Protein AF-A0A1B6FZG5-F1 (afdb_monomer)

Secondary structure (DSSP, 8-state):
-HHHHHHHHHHHHHHHHHHHHHHHHHHHHHHHS--TTTHHHHHHHHHHHHHHHHHHHHHHHHHHHHHHHHHHHHTT-HHHHHHHHHHHHHHHHHHHHTT----HHHHHHHHHHHHHHHHHHHHHHHHTT-

Nearest PDB structures (foldseek):
  6yvd-assembly1_D  TM=6.585E-01  e=2.671E+00  Saccharomyces cerevisiae S288C
  6jx6-assembly1_A  TM=3.717E-01  e=1.479E+00  Homo sapiens
  6jx6-assembly1_C  TM=4.375E-01  e=3.138E+00  Homo sapiens
  2ysu-assembly1_B  TM=5.076E-01  e=3.890E+00  Escherichia coli
  8e2i-assembly1_F  TM=3.465E-01  e=3.311E+00  Homo sapiens

Sequence (130 aa):
GAKFIGWLCFILSITGIFVFYLSMQLLDYVEKHPTPQNRELIEDIPTYMMACMVLIG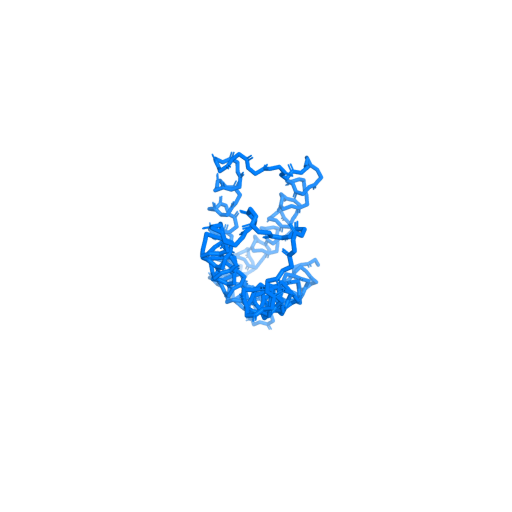FHTIDMFFSTLLLVGVYKEKSELLMCWLIYGFIDLAVAINVGYLRSFIFFVIDLYFLLVVYSYYKELTCAERS

pLDDT: mean 90.99, std 9.53, range [47.0, 98.06]

InterPro domains:
  IPR031720 Protein of unknown function DUF4728 [PF15860] (59-99)

Mean predicted aligned error: 4.64 Å

Radius of gyration: 18.8 Å; Cα contacts (8 Å, |Δi|>4): 97; chains: 1; bounding box: 38×26×62 Å

Foldseek 3Di:
DLLVLLVVLLVVLVVLLVVLVVVLVVLVVCLVPPDPVCPVVNVCSVVSNVVSVVSNVVSVVSNVLSVLSNCCVVVVPLVSLVVSLVVLVVVLVCCVVVPDPPPPVVSVVSVVNSVVSVVSSVVSVVVVVD

Solvent-accessible surface area (backbone atoms only — not comparable to full-atom values): 6887 Å² total; per-residue (Å²): 106,49,64,60,50,19,51,50,48,30,53,51,19,55,51,48,34,53,52,37,52,50,51,42,55,52,51,54,50,46,64,76,55,75,46,92,89,47,57,79,53,54,80,47,43,66,58,54,45,50,52,32,52,52,52,35,50,51,26,52,52,46,32,53,43,20,48,38,33,37,50,14,64,77,65,72,36,50,69,38,37,50,55,35,51,56,47,53,53,50,52,52,52,47,50,62,70,70,64,54,89,64,53,72,66,55,58,52,50,52,52,49,51,52,50,44,41,48,53,53,39,52,54,48,54,52,62,77,73,109

Organism: NCBI:txid1464854

Structure (mmCIF, N/CA/C/O backbone):
data_AF-A0A1B6FZG5-F1
#
_entry.id   AF-A0A1B6FZG5-F1
#
loop_
_atom_site.group_PDB
_atom_site.id
_atom_site.type_symbol
_atom_site.label_atom_id
_atom_site.label_alt_id
_atom_site.label_comp_id
_atom_site.label_asym_id
_atom_site.label_entity_id
_atom_site.label_seq_id
_atom_site.pdbx_PDB_ins_code
_atom_site.Cartn_x
_atom_site.Cartn_y
_atom_site.Cartn_z
_atom_site.occupancy
_atom_site.B_iso_or_equiv
_atom_site.auth_seq_id
_atom_site.auth_comp_id
_atom_site.auth_asym_id
_atom_site.auth_atom_id
_atom_site.pdbx_PDB_model_num
ATOM 1 N N . GLY A 1 1 ? -17.570 -1.612 7.799 1.00 85.50 1 GLY A N 1
ATOM 2 C CA . GLY A 1 1 ? -16.679 -0.723 7.027 1.00 85.50 1 GLY A CA 1
ATOM 3 C C . GLY A 1 1 ? -15.219 -1.111 7.171 1.00 85.50 1 GLY A C 1
ATOM 4 O O . GLY A 1 1 ? -14.661 -1.671 6.239 1.00 85.50 1 GLY A O 1
ATOM 5 N N . ALA A 1 2 ? -14.618 -0.883 8.344 1.00 91.62 2 ALA A N 1
ATOM 6 C CA . ALA A 1 2 ? -13.170 -1.011 8.560 1.00 91.62 2 ALA A CA 1
ATOM 7 C C . ALA A 1 2 ? -12.553 -2.378 8.177 1.00 91.62 2 ALA A C 1
ATOM 9 O O . ALA A 1 2 ? -11.491 -2.404 7.565 1.00 91.62 2 ALA A O 1
ATOM 10 N N . LYS A 1 3 ? -13.238 -3.509 8.439 1.00 94.62 3 LYS A N 1
ATOM 11 C CA . LYS A 1 3 ? -12.774 -4.852 8.006 1.00 94.62 3 LYS A CA 1
ATOM 12 C C . LYS A 1 3 ? -12.588 -4.952 6.490 1.00 94.62 3 LYS A C 1
ATOM 14 O O . LYS A 1 3 ? -11.587 -5.485 6.028 1.00 94.62 3 LYS A O 1
ATOM 19 N N . PHE A 1 4 ? -13.563 -4.452 5.729 1.00 96.19 4 PHE A N 1
ATOM 20 C CA . PHE A 1 4 ? -13.525 -4.476 4.266 1.00 96.19 4 PHE A CA 1
ATOM 21 C C . PHE A 1 4 ? -12.382 -3.609 3.738 1.00 96.19 4 PHE A C 1
ATOM 23 O O . PHE A 1 4 ? -11.630 -4.065 2.887 1.00 96.19 4 PHE A O 1
ATOM 30 N N . ILE A 1 5 ? -12.214 -2.407 4.298 1.00 95.62 5 ILE A N 1
ATOM 31 C CA . ILE A 1 5 ? -11.115 -1.498 3.945 1.00 95.62 5 ILE A CA 1
ATOM 32 C C . ILE A 1 5 ? -9.761 -2.168 4.191 1.00 95.62 5 ILE A C 1
ATOM 34 O O . ILE A 1 5 ? -8.936 -2.198 3.288 1.00 95.62 5 ILE A O 1
ATOM 38 N N . GLY A 1 6 ? -9.55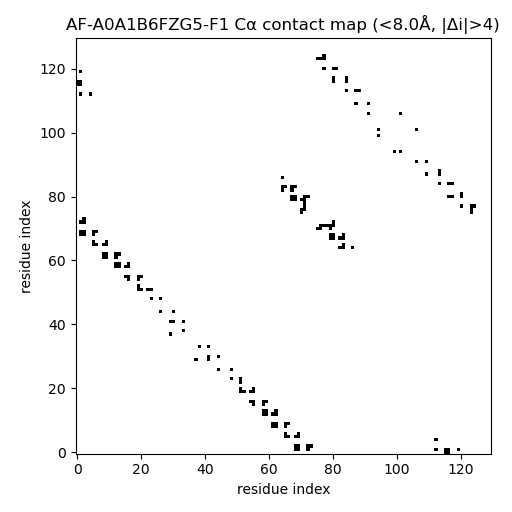8 -2.779 5.364 1.00 95.19 6 GLY A N 1
ATOM 39 C CA . GLY A 1 6 ? -8.304 -3.469 5.676 1.00 95.19 6 GLY A CA 1
ATOM 40 C C . GLY A 1 6 ? -7.966 -4.583 4.684 1.00 95.19 6 GLY A C 1
ATOM 41 O O . GLY A 1 6 ? -6.831 -4.665 4.224 1.00 95.19 6 GLY A O 1
ATOM 42 N N . TRP A 1 7 ? -8.949 -5.402 4.296 1.00 97.94 7 TRP A N 1
ATOM 43 C CA . TRP A 1 7 ? -8.739 -6.459 3.301 1.00 97.94 7 TRP A CA 1
ATOM 44 C C . TRP A 1 7 ? -8.495 -5.909 1.899 1.00 97.94 7 TRP A C 1
ATOM 46 O O . TRP A 1 7 ? -7.630 -6.417 1.189 1.00 97.94 7 TRP A O 1
ATOM 56 N N . LEU A 1 8 ? -9.238 -4.874 1.505 1.00 96.31 8 LEU A N 1
ATOM 57 C CA . LEU A 1 8 ? -9.080 -4.233 0.207 1.00 96.31 8 LEU A CA 1
ATOM 58 C C . LEU A 1 8 ? -7.677 -3.635 0.063 1.00 96.31 8 LEU A C 1
ATOM 60 O O . LEU A 1 8 ? -6.994 -3.950 -0.907 1.00 96.31 8 LEU A O 1
ATOM 64 N N . CYS A 1 9 ? -7.223 -2.846 1.043 1.00 94.81 9 CYS A N 1
ATOM 65 C CA . CYS A 1 9 ? -5.869 -2.296 1.066 1.00 94.81 9 CYS A CA 1
ATOM 66 C C . CYS A 1 9 ? -4.819 -3.414 1.012 1.00 94.81 9 CYS A C 1
ATOM 68 O O . CYS A 1 9 ? -3.942 -3.381 0.159 1.00 94.81 9 CYS A O 1
ATOM 70 N N . PHE A 1 10 ? -4.968 -4.462 1.827 1.00 96.94 10 PHE A N 1
ATOM 71 C CA . PHE A 1 10 ? -4.031 -5.586 1.847 1.00 96.94 10 PHE A CA 1
ATOM 72 C C . PHE A 1 10 ? -3.902 -6.292 0.484 1.00 96.94 10 PHE A C 1
ATOM 74 O O . PHE A 1 10 ? -2.791 -6.530 0.009 1.00 96.94 10 PHE A O 1
ATOM 81 N N . ILE A 1 11 ? -5.027 -6.600 -0.174 1.00 97.69 11 ILE A N 1
ATOM 82 C CA . ILE A 1 11 ? -5.040 -7.263 -1.490 1.00 97.69 11 ILE A CA 1
ATOM 83 C C . ILE A 1 11 ? -4.458 -6.349 -2.573 1.00 97.69 11 ILE A C 1
ATOM 85 O O . ILE A 1 11 ? -3.690 -6.815 -3.420 1.00 97.69 11 ILE A O 1
ATOM 89 N N . LEU A 1 12 ? -4.804 -5.059 -2.555 1.00 94.94 12 LEU A N 1
ATOM 90 C CA . LEU A 1 12 ? -4.275 -4.087 -3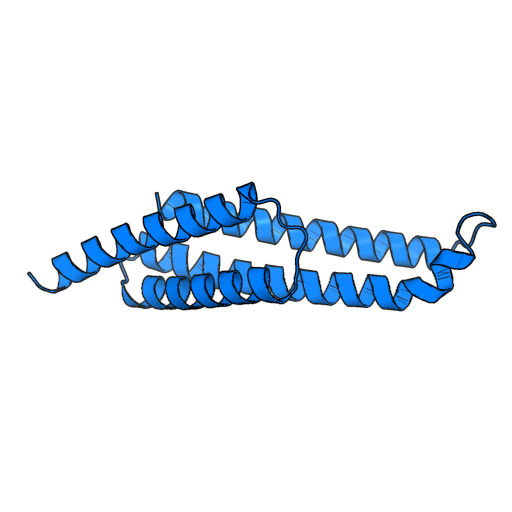.511 1.00 94.94 12 LEU A CA 1
ATOM 91 C C . LEU A 1 12 ? -2.760 -3.947 -3.375 1.00 94.94 12 LEU A C 1
ATOM 93 O O . LEU A 1 12 ? -2.070 -3.941 -4.390 1.00 94.94 12 LEU A O 1
ATOM 97 N N . SER A 1 13 ? -2.233 -3.926 -2.153 1.00 96.25 13 SER A N 1
ATOM 98 C CA . SER A 1 13 ? -0.792 -3.859 -1.923 1.00 96.25 13 SER A CA 1
ATOM 99 C C . SER A 1 13 ? -0.066 -5.124 -2.384 1.00 96.25 13 SER A C 1
ATOM 101 O O . SER A 1 13 ? 0.954 -5.016 -3.059 1.00 96.25 13 SER A O 1
ATOM 103 N N . ILE A 1 14 ? -0.611 -6.322 -2.124 1.00 97.31 14 ILE A N 1
ATOM 104 C CA . ILE A 1 14 ? -0.057 -7.578 -2.672 1.00 97.31 14 ILE A CA 1
ATOM 105 C C . ILE A 1 14 ? -0.023 -7.531 -4.201 1.00 97.31 14 ILE A C 1
ATOM 107 O O . ILE A 1 14 ? 0.986 -7.868 -4.822 1.00 97.31 14 ILE A O 1
ATOM 111 N N . THR A 1 15 ? -1.130 -7.105 -4.808 1.00 97.44 15 THR A N 1
ATOM 112 C CA . THR A 1 15 ? -1.251 -7.015 -6.266 1.00 97.44 15 THR A CA 1
ATOM 113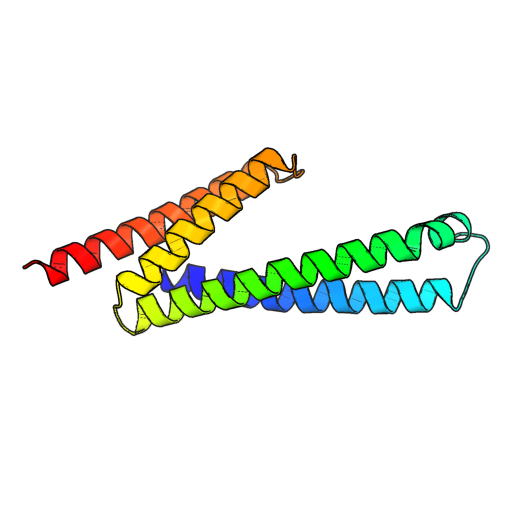 C C . THR A 1 15 ? -0.253 -6.002 -6.826 1.00 97.44 15 THR A C 1
ATOM 115 O O . THR A 1 15 ? 0.418 -6.294 -7.812 1.00 97.44 15 THR A O 1
ATOM 118 N N . GLY A 1 16 ? -0.094 -4.851 -6.171 1.00 95.62 16 GLY A N 1
ATOM 119 C CA . GLY A 1 16 ? 0.877 -3.822 -6.535 1.00 95.62 16 GLY A CA 1
ATOM 120 C C . GLY A 1 16 ? 2.315 -4.336 -6.501 1.00 95.62 16 GLY A C 1
ATOM 121 O O . GLY A 1 16 ? 3.036 -4.183 -7.485 1.00 95.62 16 GLY A O 1
ATOM 122 N N . ILE A 1 17 ? 2.716 -5.028 -5.426 1.00 97.62 17 ILE A N 1
ATOM 123 C CA . ILE A 1 17 ? 4.045 -5.658 -5.329 1.00 97.62 17 ILE A CA 1
ATOM 124 C C . ILE A 1 17 ? 4.275 -6.610 -6.501 1.00 97.62 17 ILE A C 1
ATOM 126 O O . ILE A 1 17 ? 5.316 -6.546 -7.152 1.00 97.62 17 ILE A O 1
ATOM 130 N N . PHE A 1 18 ? 3.299 -7.472 -6.790 1.00 97.62 18 PHE A N 1
ATOM 131 C CA . PHE A 1 18 ? 3.411 -8.432 -7.883 1.00 97.62 18 PHE A CA 1
ATOM 132 C C . PHE A 1 18 ? 3.544 -7.740 -9.245 1.00 97.62 18 PHE A C 1
ATOM 134 O O . PHE A 1 18 ? 4.412 -8.105 -10.036 1.00 97.62 18 PHE A O 1
ATOM 141 N N . VAL A 1 19 ? 2.737 -6.708 -9.503 1.00 97.69 19 VAL A N 1
ATOM 142 C CA . VAL A 1 19 ? 2.788 -5.930 -10.748 1.00 97.69 19 VAL A CA 1
ATOM 143 C C . VAL A 1 19 ? 4.147 -5.255 -10.920 1.00 97.69 19 VAL A C 1
ATOM 145 O O . VAL A 1 19 ? 4.761 -5.407 -11.973 1.00 97.69 19 VAL A O 1
ATOM 148 N N . PHE A 1 20 ? 4.664 -4.558 -9.905 1.00 97.06 20 PHE A N 1
ATOM 149 C CA . PHE A 1 20 ? 5.965 -3.891 -10.016 1.00 97.06 20 PHE A CA 1
ATOM 150 C C . PHE A 1 20 ? 7.129 -4.875 -10.111 1.00 97.06 20 PHE A C 1
ATOM 152 O O . PHE A 1 20 ? 8.080 -4.621 -10.848 1.00 97.06 20 PHE A O 1
ATOM 159 N N . TYR A 1 21 ? 7.039 -6.024 -9.439 1.00 97.06 21 TYR A N 1
ATOM 160 C CA . TYR A 1 21 ? 8.019 -7.091 -9.597 1.00 97.06 21 TYR A CA 1
ATOM 161 C C . TYR A 1 21 ? 8.049 -7.619 -11.038 1.00 97.06 21 TYR A C 1
ATOM 163 O O . TYR A 1 21 ? 9.124 -7.717 -11.629 1.00 97.06 21 TYR A O 1
ATOM 171 N N . LEU A 1 22 ? 6.885 -7.898 -11.637 1.00 97.44 22 LEU A N 1
ATOM 172 C CA . LEU A 1 22 ? 6.801 -8.306 -13.043 1.00 97.44 22 LEU A CA 1
ATOM 173 C C . LEU A 1 22 ? 7.324 -7.221 -13.990 1.00 97.44 22 LEU A C 1
ATOM 175 O O . LEU A 1 22 ? 8.055 -7.541 -14.925 1.00 97.44 22 LEU A O 1
ATOM 179 N N . SER A 1 23 ? 7.011 -5.950 -13.733 1.00 96.62 23 SER A N 1
ATOM 180 C CA . SER A 1 23 ? 7.549 -4.824 -14.504 1.00 96.62 23 SER A CA 1
ATOM 181 C C . SER A 1 23 ? 9.076 -4.791 -14.467 1.00 96.62 23 SER A C 1
ATOM 183 O O . SER A 1 23 ? 9.699 -4.605 -15.507 1.00 96.62 23 SER A O 1
ATOM 185 N N . MET A 1 24 ? 9.700 -5.051 -13.314 1.00 96.31 24 MET A N 1
ATOM 186 C CA . MET A 1 24 ? 11.161 -5.153 -13.226 1.00 96.31 24 MET A CA 1
ATOM 187 C C . MET A 1 24 ? 11.721 -6.319 -14.045 1.00 96.31 24 MET A C 1
ATOM 189 O O . MET A 1 24 ? 12.741 -6.147 -14.705 1.00 96.31 24 MET A O 1
ATOM 193 N N . GLN A 1 25 ? 11.063 -7.484 -14.041 1.00 96.50 25 GLN A N 1
ATOM 194 C CA . GLN A 1 25 ? 11.487 -8.617 -14.876 1.00 96.50 25 GLN A CA 1
ATOM 195 C C . GLN A 1 25 ? 11.380 -8.292 -16.373 1.00 96.50 25 GLN A C 1
ATOM 197 O O . GLN A 1 25 ? 12.240 -8.682 -17.159 1.00 96.50 25 GLN A O 1
ATOM 202 N N . LEU A 1 26 ? 10.343 -7.552 -16.775 1.00 94.12 26 LEU A N 1
ATOM 203 C CA . LEU A 1 26 ? 10.182 -7.092 -18.154 1.00 94.12 26 LEU A CA 1
ATOM 204 C C . LEU A 1 26 ? 11.259 -6.075 -18.547 1.00 94.12 26 LEU A C 1
ATOM 206 O O . LEU A 1 26 ? 11.801 -6.170 -19.645 1.00 94.12 26 LEU A O 1
ATOM 210 N N . LEU A 1 27 ? 11.595 -5.136 -17.659 1.00 94.06 27 LEU A N 1
ATOM 211 C CA . LEU A 1 27 ? 12.671 -4.167 -17.885 1.00 94.06 27 LEU A CA 1
ATOM 212 C C . LEU A 1 27 ? 14.035 -4.860 -18.034 1.00 94.06 27 LEU A C 1
ATOM 214 O O . LEU A 1 27 ? 14.747 -4.579 -18.993 1.00 94.06 27 LEU A O 1
ATOM 218 N N . ASP A 1 28 ? 14.354 -5.827 -17.169 1.00 93.75 28 ASP A N 1
ATOM 219 C CA . ASP A 1 28 ? 15.578 -6.642 -17.267 1.00 93.75 28 ASP A CA 1
ATOM 220 C C . ASP A 1 28 ? 15.627 -7.458 -18.575 1.00 93.75 28 ASP A C 1
ATOM 222 O O . ASP A 1 28 ? 16.670 -7.567 -19.224 1.00 93.75 28 ASP A O 1
ATOM 226 N N . TYR A 1 29 ? 14.485 -7.991 -19.024 1.00 93.25 29 TYR A N 1
ATOM 227 C CA . TYR A 1 29 ? 14.399 -8.671 -20.317 1.00 93.25 29 TYR A CA 1
ATOM 228 C C . TYR A 1 29 ? 14.700 -7.727 -21.490 1.00 93.25 29 TYR A C 1
ATOM 230 O O 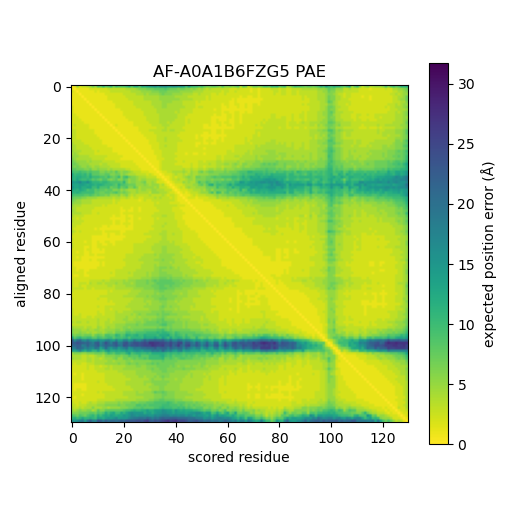. TYR A 1 29 ? 15.447 -8.106 -22.396 1.00 93.25 29 TYR A O 1
ATOM 238 N N . VAL A 1 30 ? 14.135 -6.515 -21.467 1.00 91.12 30 VAL A N 1
ATOM 239 C CA . VAL A 1 30 ? 14.344 -5.471 -22.483 1.00 91.12 30 VAL A CA 1
ATOM 240 C C . VAL A 1 30 ? 15.804 -5.025 -22.528 1.00 91.12 30 VAL A C 1
ATOM 242 O O . VAL A 1 30 ? 16.356 -4.895 -23.620 1.00 91.1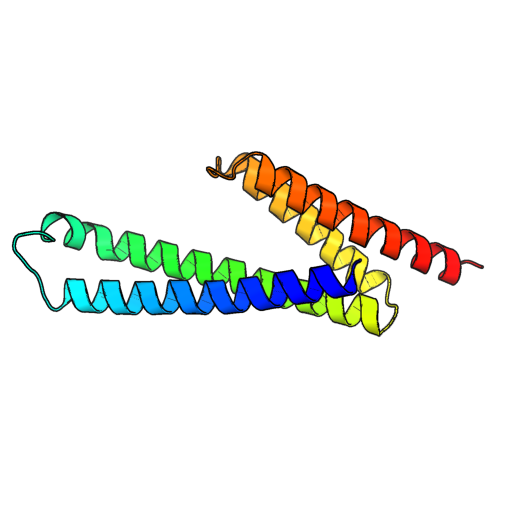2 30 VAL A O 1
ATOM 245 N N . GLU A 1 31 ? 16.441 -4.852 -21.369 1.00 90.81 31 GLU A N 1
ATOM 246 C CA . GLU A 1 31 ? 17.862 -4.510 -21.260 1.00 90.81 31 GLU A CA 1
ATOM 247 C C . GLU A 1 31 ? 18.752 -5.578 -21.916 1.00 90.81 31 GLU A C 1
ATOM 249 O O . GLU A 1 31 ? 19.668 -5.262 -22.676 1.00 90.81 31 GLU A O 1
ATOM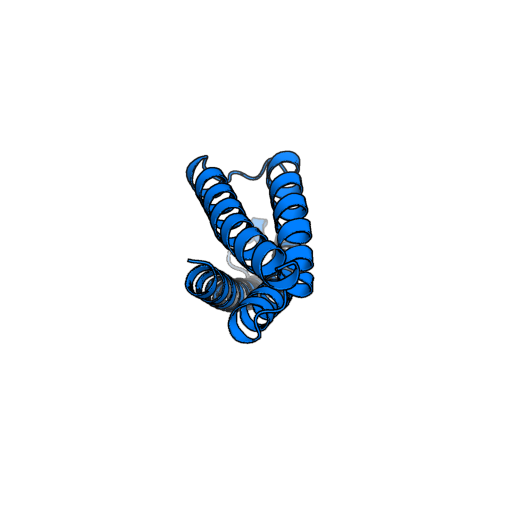 254 N N . LYS A 1 32 ? 18.445 -6.861 -21.684 1.00 91.62 32 LYS A N 1
ATOM 255 C CA . LYS A 1 32 ? 19.203 -7.999 -22.234 1.00 91.62 32 LYS A CA 1
ATOM 256 C C . LYS A 1 32 ? 18.922 -8.280 -23.713 1.00 91.62 32 LYS A C 1
ATOM 258 O O . LYS A 1 32 ? 19.732 -8.941 -24.361 1.00 91.62 32 LYS A O 1
ATOM 263 N N . HIS A 1 33 ? 17.803 -7.792 -24.250 1.00 91.19 33 HIS A N 1
ATOM 264 C CA . HIS A 1 33 ? 17.379 -8.006 -25.638 1.00 91.19 33 HIS A CA 1
ATOM 265 C C . HIS A 1 33 ? 17.082 -6.667 -26.332 1.00 91.19 33 HIS A C 1
ATOM 267 O O . HIS A 1 33 ? 15.926 -6.362 -26.652 1.00 91.19 33 HIS A O 1
ATOM 273 N N . PRO A 1 34 ? 18.120 -5.848 -26.583 1.00 88.75 34 PRO A N 1
ATOM 274 C CA . PRO A 1 34 ? 17.946 -4.544 -27.199 1.00 88.75 34 PRO A CA 1
ATOM 275 C C . PRO A 1 34 ? 17.416 -4.677 -28.630 1.00 88.75 34 PRO A C 1
ATOM 277 O O . PRO A 1 34 ? 17.894 -5.480 -29.434 1.00 88.75 34 PRO A O 1
ATOM 280 N N . THR A 1 35 ? 16.445 -3.836 -28.965 1.00 89.06 35 THR A N 1
ATOM 281 C CA . THR A 1 35 ? 15.878 -3.684 -30.306 1.00 89.06 35 THR A CA 1
ATOM 282 C C . THR A 1 35 ? 16.096 -2.248 -30.785 1.00 89.06 35 THR A C 1
ATOM 284 O O . THR A 1 35 ? 16.267 -1.338 -29.973 1.00 89.06 35 THR A O 1
ATOM 287 N N . PRO A 1 36 ? 16.081 -1.976 -32.100 1.00 86.88 36 PRO A N 1
ATOM 288 C CA . PRO A 1 36 ? 16.184 -0.603 -32.590 1.00 86.88 36 PRO A CA 1
ATOM 289 C C . PRO A 1 36 ? 15.112 0.333 -32.008 1.00 86.88 36 PRO A C 1
ATOM 291 O O . PRO A 1 36 ? 15.369 1.523 -31.870 1.00 86.88 36 PRO A O 1
ATOM 294 N N . GLN A 1 37 ? 13.937 -0.196 -31.642 1.00 85.44 37 GLN A N 1
ATOM 295 C CA . GLN A 1 37 ? 12.820 0.581 -31.101 1.00 85.44 37 GLN A CA 1
ATOM 296 C C . GLN A 1 37 ? 12.973 0.979 -29.624 1.00 85.44 37 GLN A C 1
ATOM 298 O O . GLN A 1 37 ? 12.323 1.928 -29.201 1.00 85.44 37 GLN A O 1
ATOM 303 N N . ASN A 1 38 ? 13.782 0.271 -28.829 1.00 84.06 38 ASN A N 1
ATOM 304 C CA . ASN A 1 38 ? 13.889 0.499 -27.378 1.00 84.06 38 ASN A CA 1
ATOM 305 C C . ASN A 1 38 ? 15.238 1.092 -26.950 1.00 84.06 38 ASN A C 1
ATOM 307 O O . ASN A 1 38 ? 15.503 1.209 -25.760 1.00 84.06 38 ASN A O 1
ATOM 311 N N . ARG A 1 39 ? 16.087 1.476 -27.906 1.00 81.19 39 ARG A N 1
ATOM 312 C CA . ARG A 1 39 ? 17.463 1.909 -27.638 1.00 81.19 39 ARG A CA 1
ATOM 313 C C . ARG A 1 39 ? 17.555 3.107 -26.695 1.00 81.19 39 ARG A C 1
ATOM 315 O O . ARG A 1 39 ? 18.412 3.112 -25.824 1.00 81.19 39 ARG A O 1
ATOM 322 N N . GLU A 1 40 ? 16.659 4.076 -26.864 1.00 83.19 40 GLU A N 1
ATOM 323 C CA . GLU A 1 40 ? 16.576 5.273 -26.014 1.00 83.19 40 GLU A CA 1
ATOM 324 C C . GLU A 1 40 ? 16.069 4.936 -24.604 1.00 83.19 40 GLU A C 1
ATOM 326 O O . GLU A 1 40 ? 16.491 5.547 -23.634 1.00 83.19 40 GLU A O 1
ATOM 331 N N . LEU A 1 41 ? 15.224 3.907 -24.470 1.00 83.94 41 LEU A N 1
ATOM 332 C CA . LEU A 1 41 ? 14.694 3.470 -23.177 1.00 83.94 41 LEU A CA 1
ATOM 333 C C . LEU A 1 41 ? 15.780 2.847 -22.290 1.00 83.94 41 LEU A C 1
ATOM 335 O O . LEU A 1 41 ? 15.677 2.933 -21.071 1.00 83.94 41 LEU A O 1
ATOM 339 N N . ILE A 1 42 ? 16.800 2.215 -22.887 1.00 86.75 42 ILE A N 1
ATOM 340 C CA . ILE A 1 42 ? 17.831 1.454 -22.162 1.00 86.75 42 ILE A CA 1
ATOM 341 C C . ILE A 1 42 ? 18.597 2.331 -21.169 1.00 86.75 42 ILE A C 1
ATOM 343 O O . ILE A 1 42 ? 18.888 1.875 -20.066 1.00 86.75 42 ILE A O 1
ATOM 347 N N . GLU A 1 43 ? 18.883 3.584 -21.526 1.00 87.31 43 GLU A N 1
ATOM 348 C CA . GLU A 1 43 ? 19.611 4.513 -20.651 1.00 87.31 43 GLU A CA 1
ATOM 349 C C . GLU A 1 43 ? 18.820 4.850 -19.375 1.00 87.31 43 GLU A C 1
ATOM 351 O O . GLU A 1 43 ? 19.407 5.043 -18.310 1.00 87.31 43 GLU A O 1
ATOM 356 N N . ASP A 1 44 ? 17.488 4.821 -19.458 1.00 92.12 44 ASP A N 1
ATOM 357 C CA . ASP A 1 44 ? 16.581 5.131 -18.354 1.00 92.12 44 ASP A CA 1
ATOM 358 C C . ASP A 1 44 ? 16.120 3.893 -17.563 1.00 92.12 44 ASP A C 1
ATOM 360 O O . ASP A 1 44 ? 15.505 4.036 -16.500 1.00 92.12 44 ASP A O 1
ATOM 364 N N . ILE A 1 45 ? 16.414 2.670 -18.029 1.00 92.56 45 ILE A N 1
ATOM 365 C CA . ILE A 1 45 ? 16.025 1.420 -17.347 1.00 92.56 45 ILE A CA 1
ATOM 366 C C . ILE A 1 45 ? 16.425 1.416 -15.863 1.00 92.56 45 ILE A C 1
ATOM 368 O O . ILE A 1 45 ? 15.554 1.113 -15.040 1.00 92.56 45 ILE A O 1
ATOM 372 N N . PRO A 1 46 ? 17.657 1.801 -15.464 1.00 92.88 46 PRO A N 1
ATOM 373 C CA . PRO A 1 46 ? 18.032 1.839 -14.050 1.00 92.88 46 PRO A CA 1
ATOM 374 C C . PRO A 1 46 ? 17.115 2.740 -13.212 1.00 92.88 46 PRO A C 1
ATOM 376 O O . PRO A 1 46 ? 16.741 2.384 -12.092 1.00 92.88 46 PRO A O 1
ATOM 379 N N . THR A 1 47 ? 16.689 3.876 -13.771 1.00 93.94 47 THR A N 1
ATOM 380 C CA . THR A 1 47 ? 15.756 4.807 -13.121 1.00 93.94 47 THR A CA 1
ATOM 381 C C . THR A 1 47 ? 14.378 4.170 -12.947 1.00 93.94 47 THR A C 1
ATOM 383 O O . THR A 1 47 ? 13.804 4.235 -11.857 1.00 93.94 47 THR A O 1
ATOM 386 N N . TYR A 1 48 ? 13.855 3.492 -13.975 1.00 92.81 48 TYR A N 1
ATOM 387 C CA . TYR A 1 48 ? 12.572 2.785 -13.883 1.00 92.81 48 TYR A CA 1
ATOM 388 C C . TYR A 1 48 ? 12.616 1.598 -12.915 1.00 92.81 48 TYR A C 1
ATOM 390 O O . TYR A 1 48 ? 11.660 1.381 -12.166 1.00 92.81 48 TYR A O 1
ATOM 398 N N . MET A 1 49 ? 13.724 0.854 -12.872 1.00 94.69 49 MET A N 1
ATOM 399 C CA . MET A 1 49 ? 13.924 -0.224 -11.900 1.00 94.69 49 MET A CA 1
ATOM 400 C C . MET A 1 49 ? 13.952 0.316 -10.469 1.00 94.69 49 MET A C 1
ATOM 402 O O . MET A 1 49 ? 13.279 -0.236 -9.598 1.00 94.69 49 MET A O 1
ATOM 406 N N . MET A 1 50 ? 14.665 1.421 -10.228 1.00 95.56 50 MET A N 1
ATOM 407 C CA . MET A 1 50 ? 14.678 2.092 -8.927 1.00 95.56 50 MET A CA 1
ATOM 408 C C . MET A 1 50 ? 13.274 2.562 -8.527 1.00 95.56 50 MET A C 1
ATOM 410 O O . MET A 1 50 ? 12.851 2.327 -7.395 1.00 95.56 50 MET A O 1
ATOM 414 N N . ALA A 1 51 ? 12.520 3.164 -9.451 1.00 92.56 51 ALA A N 1
ATOM 415 C CA . ALA A 1 51 ? 11.139 3.567 -9.201 1.00 92.56 51 ALA A CA 1
ATOM 416 C C . ALA A 1 51 ? 10.256 2.366 -8.816 1.00 92.56 51 ALA A C 1
ATOM 418 O O . ALA A 1 51 ? 9.516 2.441 -7.836 1.00 92.56 51 ALA A O 1
ATOM 419 N N . CYS A 1 52 ? 10.381 1.232 -9.516 1.00 95.56 52 CYS A N 1
ATOM 420 C CA . CYS A 1 52 ? 9.661 0.004 -9.166 1.00 95.56 52 CYS A CA 1
ATOM 421 C C . CYS A 1 52 ? 10.026 -0.499 -7.761 1.00 95.56 52 CYS A C 1
ATOM 423 O O . CYS A 1 52 ? 9.132 -0.847 -6.994 1.00 95.56 52 CYS A O 1
ATOM 425 N N . MET A 1 53 ? 11.311 -0.496 -7.386 1.00 95.94 53 MET A N 1
ATOM 426 C CA . MET A 1 53 ? 11.746 -0.900 -6.041 1.00 95.94 53 MET A CA 1
ATOM 427 C C . MET A 1 53 ? 11.158 0.001 -4.949 1.00 95.94 53 MET A C 1
ATOM 429 O O . MET A 1 53 ? 10.682 -0.496 -3.928 1.00 95.94 53 MET A O 1
ATOM 433 N N . VAL A 1 54 ? 11.151 1.319 -5.168 1.00 94.00 54 VAL A N 1
ATOM 434 C CA . VAL A 1 54 ? 10.545 2.286 -4.240 1.00 94.00 54 VAL A CA 1
ATOM 435 C C . VAL A 1 54 ? 9.044 2.023 -4.088 1.00 94.00 54 VAL A C 1
ATOM 437 O O . VAL A 1 54 ? 8.541 1.975 -2.966 1.00 94.00 54 VAL A O 1
ATOM 440 N N . LEU A 1 55 ? 8.334 1.782 -5.193 1.00 93.56 55 LEU A N 1
ATOM 441 C CA . LEU A 1 55 ? 6.899 1.478 -5.189 1.00 93.56 55 LEU A CA 1
ATOM 442 C C . LEU A 1 55 ? 6.573 0.143 -4.499 1.00 93.56 55 LEU A C 1
ATOM 444 O O . LEU A 1 55 ? 5.604 0.063 -3.743 1.00 93.56 55 LEU A O 1
ATOM 448 N N . ILE A 1 56 ? 7.408 -0.886 -4.674 1.00 96.31 56 ILE A N 1
ATOM 449 C CA . ILE A 1 56 ? 7.318 -2.141 -3.906 1.00 96.31 56 ILE A CA 1
ATOM 450 C C . ILE A 1 56 ? 7.492 -1.867 -2.406 1.00 96.31 56 ILE A C 1
ATOM 452 O O . ILE A 1 56 ? 6.761 -2.427 -1.584 1.00 96.31 56 ILE A O 1
ATOM 456 N N . GLY A 1 57 ? 8.429 -0.987 -2.042 1.00 95.81 57 GLY A N 1
ATOM 457 C CA . GLY A 1 57 ? 8.640 -0.541 -0.666 1.00 95.81 57 GLY A CA 1
ATOM 458 C C . GLY A 1 57 ? 7.386 0.090 -0.054 1.00 95.81 57 GLY A C 1
ATOM 459 O O . GLY A 1 57 ? 6.951 -0.342 1.013 1.00 95.81 57 GLY A O 1
ATOM 460 N N . PHE A 1 58 ? 6.758 1.040 -0.755 1.00 93.25 58 PHE A N 1
ATOM 461 C CA . PHE A 1 58 ? 5.498 1.655 -0.319 1.00 93.25 58 PHE A CA 1
ATOM 462 C C . PHE A 1 58 ? 4.386 0.622 -0.123 1.00 93.25 58 PHE A C 1
ATOM 464 O O . PHE A 1 58 ? 3.785 0.570 0.947 1.00 93.25 58 PHE A O 1
ATOM 471 N N . HIS A 1 59 ? 4.179 -0.284 -1.081 1.00 95.38 59 HIS A N 1
ATOM 472 C CA . HIS A 1 59 ? 3.169 -1.329 -0.918 1.00 95.38 59 HIS A CA 1
ATOM 473 C C . HIS A 1 59 ? 3.477 -2.306 0.222 1.00 95.38 59 HIS A C 1
ATOM 475 O O . HIS A 1 59 ? 2.560 -2.814 0.865 1.00 95.38 59 HIS A O 1
ATOM 481 N N . THR A 1 60 ? 4.750 -2.561 0.519 1.00 97.19 60 THR A N 1
ATOM 482 C CA . THR A 1 60 ? 5.133 -3.379 1.679 1.00 97.19 60 THR A CA 1
ATOM 483 C C . THR A 1 60 ? 4.751 -2.684 2.989 1.00 97.19 60 THR A C 1
ATOM 485 O O . THR A 1 60 ? 4.229 -3.326 3.905 1.00 97.19 60 THR A O 1
ATOM 488 N N . ILE A 1 61 ? 4.949 -1.365 3.069 1.00 96.12 61 ILE A N 1
ATOM 489 C CA . ILE A 1 61 ? 4.511 -0.543 4.205 1.00 96.12 61 ILE A CA 1
ATOM 490 C C . ILE A 1 61 ? 2.977 -0.558 4.310 1.00 96.12 61 ILE A C 1
ATOM 492 O O . ILE A 1 61 ? 2.446 -0.830 5.390 1.00 96.12 61 ILE A O 1
ATOM 496 N N . ASP A 1 62 ? 2.259 -0.380 3.197 1.00 94.56 62 ASP A N 1
ATOM 497 C CA . ASP A 1 62 ? 0.793 -0.466 3.160 1.00 94.56 62 ASP A CA 1
ATOM 498 C C . ASP A 1 62 ? 0.276 -1.820 3.654 1.00 94.56 62 ASP A C 1
ATOM 500 O O . ASP A 1 62 ? -0.699 -1.874 4.406 1.00 94.56 62 ASP A O 1
ATOM 504 N N . MET A 1 63 ? 0.917 -2.927 3.261 1.00 96.75 63 MET A N 1
ATOM 505 C CA . MET A 1 63 ? 0.551 -4.267 3.729 1.00 96.75 63 MET A CA 1
ATOM 506 C C . MET A 1 63 ? 0.698 -4.396 5.244 1.00 96.75 63 MET A C 1
ATOM 508 O O . MET A 1 63 ? -0.180 -4.960 5.907 1.00 96.75 63 MET A O 1
ATOM 512 N N . PHE A 1 64 ? 1.797 -3.880 5.800 1.00 97.38 64 PHE A N 1
ATOM 513 C CA . PHE A 1 64 ? 2.034 -3.892 7.239 1.00 97.38 64 PHE A CA 1
ATOM 514 C C . PHE A 1 64 ? 0.939 -3.119 7.981 1.00 97.38 64 PHE A C 1
ATOM 516 O O . PHE A 1 64 ? 0.290 -3.671 8.872 1.00 97.38 64 PHE A O 1
ATOM 523 N N . PHE A 1 65 ? 0.653 -1.882 7.569 1.00 97.31 65 PHE A N 1
ATOM 524 C CA . PHE A 1 65 ? -0.400 -1.084 8.196 1.00 97.31 65 PHE A CA 1
ATOM 525 C C . PHE A 1 65 ? -1.792 -1.685 7.975 1.00 97.31 65 PHE A C 1
ATOM 527 O O . PHE A 1 65 ? -2.584 -1.740 8.913 1.00 97.31 65 PHE A O 1
ATOM 534 N N . SER A 1 66 ? -2.086 -2.240 6.800 1.00 96.56 66 SER A N 1
ATOM 535 C CA . SER A 1 66 ? -3.343 -2.963 6.552 1.00 96.56 66 SER A CA 1
ATOM 536 C C . SER A 1 66 ? -3.503 -4.163 7.487 1.00 96.56 66 SER A C 1
ATOM 538 O O . SER A 1 66 ? -4.598 -4.425 7.984 1.00 96.56 66 SER A O 1
ATOM 540 N N . THR A 1 67 ? -2.405 -4.853 7.804 1.00 97.25 67 THR A N 1
ATOM 541 C CA . THR A 1 67 ? -2.397 -5.927 8.805 1.00 97.25 67 THR A CA 1
ATOM 542 C C . THR A 1 67 ? -2.692 -5.381 10.200 1.00 97.25 67 THR A C 1
ATOM 544 O O . THR A 1 67 ? -3.517 -5.959 10.905 1.00 97.25 67 THR A O 1
ATOM 547 N N . LEU A 1 68 ? -2.091 -4.250 10.596 1.00 96.69 68 LEU A N 1
ATOM 548 C CA . LEU A 1 68 ? -2.408 -3.590 11.870 1.00 96.69 68 LEU A CA 1
ATOM 549 C C . LEU A 1 68 ? -3.886 -3.201 11.958 1.00 96.69 68 LEU A C 1
ATOM 551 O O . LEU A 1 68 ? -4.511 -3.455 12.985 1.00 96.69 68 LEU A O 1
ATOM 555 N N . LEU A 1 69 ? -4.461 -2.657 10.880 1.00 97.81 69 LEU A N 1
ATOM 556 C CA . LEU A 1 69 ? -5.889 -2.353 10.800 1.00 97.81 69 LEU A CA 1
ATOM 557 C C . LEU A 1 69 ? -6.726 -3.620 10.977 1.00 97.81 69 LEU A C 1
ATOM 559 O O . LEU A 1 69 ? -7.613 -3.652 11.825 1.00 97.81 69 LEU A O 1
ATOM 563 N N . LEU A 1 70 ? -6.438 -4.683 10.223 1.00 98.06 70 LEU A N 1
ATOM 564 C CA . LEU A 1 70 ? -7.172 -5.943 10.326 1.00 98.06 70 LEU A CA 1
ATOM 565 C C . LEU A 1 70 ? -7.092 -6.520 11.742 1.00 98.06 70 LEU A C 1
ATOM 567 O O . LEU A 1 70 ? -8.126 -6.833 12.330 1.00 98.06 70 LEU A O 1
ATOM 571 N N . VAL A 1 71 ? -5.896 -6.610 12.325 1.00 97.81 71 VAL A N 1
ATOM 572 C CA . VAL A 1 71 ? -5.715 -7.096 13.700 1.00 97.81 71 VAL A CA 1
ATOM 573 C C . VAL A 1 71 ? -6.449 -6.194 14.692 1.00 97.81 71 VAL A C 1
ATOM 575 O O . VAL A 1 71 ? -7.158 -6.714 15.550 1.00 97.81 71 VAL A O 1
ATOM 578 N N . GLY A 1 72 ? -6.345 -4.871 14.551 1.00 96.56 72 GLY A N 1
ATOM 579 C CA . GLY A 1 72 ? -7.050 -3.893 15.379 1.00 96.56 72 GLY A CA 1
ATOM 580 C C . GLY A 1 72 ? -8.563 -4.072 15.340 1.00 96.56 72 GLY A C 1
ATOM 581 O O . GLY A 1 72 ? -9.205 -4.074 16.384 1.00 96.56 72 GLY A O 1
ATOM 582 N N . VAL A 1 73 ? -9.131 -4.320 14.160 1.00 96.75 73 VAL A N 1
ATOM 583 C CA . VAL A 1 73 ? -10.574 -4.522 13.998 1.00 96.75 73 VAL A CA 1
ATOM 584 C C . VAL A 1 73 ? -11.032 -5.909 14.463 1.00 96.75 73 VAL A C 1
ATOM 586 O O . VAL A 1 73 ? -12.109 -6.039 15.033 1.00 96.75 73 VAL A O 1
ATOM 589 N N . TYR A 1 74 ? -10.260 -6.972 14.226 1.00 97.00 74 TYR A N 1
ATOM 590 C CA . TYR A 1 74 ? -10.642 -8.325 14.659 1.00 97.00 74 TYR A CA 1
ATOM 591 C C . TYR A 1 74 ? -10.426 -8.569 16.153 1.00 97.00 74 TYR A C 1
ATOM 593 O O . TYR A 1 74 ? -11.090 -9.433 16.722 1.00 97.00 74 TYR A O 1
ATOM 601 N N . LYS A 1 75 ? -9.476 -7.865 16.773 1.00 96.44 75 LYS A N 1
ATOM 602 C CA . LYS A 1 75 ? -9.162 -7.972 18.204 1.00 96.44 75 LYS A CA 1
ATOM 603 C C . LYS A 1 75 ? -9.705 -6.807 19.024 1.00 96.44 75 LYS A C 1
ATOM 605 O O . LYS A 1 75 ? -9.406 -6.764 20.210 1.00 96.44 75 LYS A O 1
ATOM 610 N N . GLU A 1 76 ? -10.446 -5.894 18.397 1.00 95.06 76 GLU A N 1
ATOM 611 C CA . GLU A 1 76 ? -11.046 -4.726 19.052 1.00 95.06 76 GLU A CA 1
ATOM 612 C C . GLU A 1 76 ? -10.009 -3.891 19.825 1.00 95.06 76 GLU A C 1
ATOM 614 O O . GLU A 1 76 ? -10.244 -3.439 20.936 1.00 95.06 76 GLU A O 1
ATOM 619 N N . LYS A 1 77 ? -8.822 -3.699 19.231 1.00 94.69 77 LYS A N 1
ATOM 620 C CA . LYS A 1 77 ? -7.714 -2.940 19.830 1.00 94.69 77 LYS A CA 1
ATOM 621 C C . LYS A 1 77 ? -7.631 -1.538 19.240 1.00 94.69 77 LYS A C 1
ATOM 623 O O . LYS A 1 77 ? -7.098 -1.362 18.140 1.00 94.69 77 LYS A O 1
ATOM 628 N N . SER A 1 78 ? -8.109 -0.546 19.988 1.00 93.62 78 SER A N 1
ATOM 629 C CA . SER A 1 78 ? -8.147 0.864 19.579 1.00 93.62 78 SER A CA 1
ATOM 630 C C . SER A 1 78 ? -6.760 1.448 19.259 1.00 93.62 78 SER A C 1
ATOM 632 O O . SER A 1 78 ? -6.615 2.208 18.300 1.00 93.62 78 SER A O 1
ATOM 634 N N . GLU A 1 79 ? -5.719 1.030 19.981 1.00 95.56 79 GLU A N 1
ATOM 635 C CA . GLU A 1 79 ? -4.320 1.445 19.780 1.00 95.56 79 GLU A CA 1
ATOM 636 C C . GLU A 1 79 ? -3.807 1.148 18.360 1.00 95.56 79 GLU A C 1
ATOM 638 O O . GLU A 1 79 ? -3.171 1.991 17.728 1.00 95.56 79 GLU A O 1
ATOM 643 N N . LEU A 1 80 ? -4.134 -0.029 17.813 1.00 95.94 80 LEU A N 1
ATOM 644 C CA . LEU A 1 80 ? -3.698 -0.431 16.469 1.00 95.94 80 LEU A CA 1
ATOM 645 C C . LEU A 1 80 ? -4.417 0.368 15.376 1.00 95.94 80 LEU A C 1
ATOM 647 O O . LEU A 1 80 ? -3.824 0.691 14.345 1.00 95.94 80 LEU A O 1
ATOM 651 N N . LEU A 1 81 ? -5.682 0.727 15.618 1.00 95.94 81 LEU A N 1
ATOM 652 C CA . LEU A 1 81 ? -6.444 1.603 14.727 1.00 95.94 81 LEU A CA 1
ATOM 653 C C . LEU A 1 81 ? -5.869 3.019 14.730 1.00 95.94 81 LEU A C 1
ATOM 655 O O . LEU A 1 81 ? -5.779 3.640 13.675 1.00 95.94 81 LEU A O 1
ATOM 659 N N . MET A 1 82 ? -5.435 3.514 15.893 1.00 96.00 82 MET A N 1
ATOM 660 C CA . MET A 1 82 ? -4.773 4.812 16.003 1.00 96.00 82 MET A CA 1
ATOM 661 C C . MET A 1 82 ? -3.469 4.846 15.198 1.00 96.00 82 MET A C 1
ATOM 663 O O . MET A 1 82 ? -3.245 5.802 14.457 1.00 96.00 82 MET A O 1
ATOM 667 N N . CYS A 1 83 ? -2.644 3.795 15.274 1.00 96.06 83 CYS A N 1
ATOM 668 C CA . CYS A 1 83 ? -1.443 3.680 14.442 1.00 96.06 83 CYS A CA 1
ATOM 669 C C . CYS A 1 83 ? -1.772 3.744 12.943 1.00 96.06 83 CYS A C 1
ATOM 671 O O . CYS A 1 83 ? -1.107 4.466 12.201 1.00 96.06 83 CYS A O 1
ATOM 673 N N . TRP A 1 84 ? -2.815 3.032 12.503 1.00 97.19 84 TRP A N 1
ATOM 674 C CA . TRP A 1 84 ? -3.251 3.067 11.106 1.00 97.19 84 TRP A CA 1
ATOM 675 C C . TRP A 1 84 ? -3.776 4.445 10.684 1.00 97.19 84 TRP A C 1
ATOM 677 O O . TRP A 1 84 ? -3.474 4.906 9.589 1.00 97.19 84 TRP A O 1
ATOM 687 N N . LEU A 1 85 ? -4.525 5.133 11.549 1.00 97.00 85 LEU A N 1
ATOM 688 C CA . LEU A 1 85 ? -5.039 6.476 11.265 1.00 97.00 85 LEU A CA 1
ATOM 689 C C . LEU A 1 85 ? -3.907 7.494 11.097 1.00 97.00 85 LEU A C 1
ATOM 691 O O . LEU A 1 85 ? -3.932 8.274 10.150 1.00 97.00 85 LEU A O 1
ATOM 695 N N . ILE A 1 86 ? -2.904 7.467 11.982 1.00 97.25 86 ILE A N 1
ATOM 696 C CA . ILE A 1 86 ? -1.718 8.330 11.870 1.00 97.25 86 ILE A CA 1
ATOM 697 C C . ILE A 1 86 ? -1.011 8.075 10.538 1.00 97.25 86 ILE A C 1
ATOM 699 O O . ILE A 1 86 ? -0.690 9.025 9.826 1.00 97.25 86 ILE A O 1
ATOM 703 N N . TYR A 1 87 ? -0.819 6.802 10.185 1.00 95.44 87 TYR A N 1
ATOM 704 C CA . TYR A 1 87 ? -0.255 6.423 8.895 1.00 95.44 87 TYR A CA 1
ATOM 705 C C . TYR A 1 87 ? -1.070 6.977 7.723 1.00 95.44 87 TYR A C 1
ATOM 707 O O . TYR A 1 87 ? -0.508 7.653 6.870 1.00 95.44 87 TYR A O 1
ATOM 715 N N . GLY A 1 88 ? -2.389 6.771 7.714 1.00 93.44 88 GLY A N 1
ATOM 716 C CA . GLY A 1 88 ? -3.248 7.236 6.626 1.00 93.44 88 GLY A CA 1
ATOM 717 C C . GLY A 1 88 ? -3.245 8.761 6.452 1.00 93.44 88 GLY A C 1
ATOM 718 O O . GLY A 1 88 ? -3.319 9.244 5.327 1.00 93.44 88 GLY A O 1
ATOM 719 N N . PHE A 1 89 ? -3.092 9.542 7.529 1.00 94.19 89 PHE A N 1
ATOM 720 C CA . PHE A 1 89 ? -2.908 10.996 7.413 1.00 94.19 89 PHE A CA 1
ATOM 721 C C . PHE A 1 89 ? -1.558 11.378 6.802 1.00 94.19 89 PHE A C 1
ATOM 723 O O . PHE A 1 89 ? -1.494 12.316 6.006 1.00 94.19 89 PHE A O 1
ATOM 730 N N . ILE A 1 90 ? -0.487 10.671 7.171 1.00 92.69 90 ILE A N 1
ATOM 731 C CA . ILE A 1 90 ? 0.844 10.888 6.594 1.00 92.69 90 ILE A CA 1
ATOM 732 C C . ILE A 1 90 ? 0.829 10.527 5.108 1.00 92.69 90 ILE A C 1
ATOM 734 O O . ILE A 1 90 ? 1.283 11.330 4.298 1.00 92.69 90 ILE A O 1
ATOM 738 N N . ASP A 1 91 ? 0.262 9.376 4.748 1.00 89.12 91 ASP A N 1
ATOM 739 C CA . ASP A 1 91 ? 0.136 8.933 3.358 1.00 89.12 91 ASP A CA 1
ATOM 740 C C . ASP A 1 91 ? -0.652 9.947 2.512 1.00 89.12 91 ASP A C 1
ATOM 742 O O . ASP A 1 91 ? -0.184 10.394 1.465 1.00 89.12 91 ASP A O 1
ATOM 746 N N . LEU A 1 92 ? -1.783 10.443 3.028 1.00 88.38 92 LEU A N 1
ATOM 747 C CA . LEU A 1 92 ? -2.569 11.485 2.366 1.00 88.38 92 LEU A CA 1
ATOM 748 C C . LEU A 1 92 ? -1.775 12.790 2.175 1.00 88.38 92 LEU A C 1
ATOM 750 O O . LEU A 1 92 ? -1.843 13.414 1.114 1.00 88.38 92 LEU A O 1
ATOM 754 N N . ALA A 1 93 ? -1.003 13.207 3.183 1.00 88.31 93 ALA A N 1
ATOM 755 C CA . ALA A 1 93 ? -0.161 14.398 3.099 1.00 88.31 93 ALA A CA 1
ATOM 756 C C . ALA A 1 93 ? 0.966 14.229 2.069 1.00 88.31 93 ALA A C 1
ATOM 758 O O . ALA A 1 93 ? 1.233 15.149 1.292 1.00 88.31 93 ALA A O 1
ATOM 759 N N . VAL A 1 94 ? 1.603 13.058 2.026 1.00 84.19 94 VAL A N 1
ATOM 760 C CA . VAL A 1 94 ? 2.617 12.721 1.019 1.00 84.19 94 VAL A CA 1
ATOM 761 C C . VAL A 1 94 ? 1.991 12.730 -0.376 1.00 84.19 94 VAL A C 1
ATOM 763 O O . VAL A 1 94 ? 2.527 13.382 -1.270 1.00 84.19 94 VAL A O 1
ATOM 766 N N . ALA A 1 95 ? 0.821 12.116 -0.559 1.00 79.62 95 ALA A N 1
ATOM 767 C CA . ALA A 1 95 ? 0.119 12.089 -1.840 1.00 79.62 95 ALA A CA 1
ATOM 768 C C . ALA A 1 95 ? -0.182 13.499 -2.389 1.00 79.62 95 ALA A C 1
ATOM 770 O O . ALA A 1 95 ? -0.024 13.730 -3.588 1.00 79.62 95 ALA A O 1
ATOM 771 N N . ILE A 1 96 ? -0.552 14.451 -1.523 1.00 79.88 96 ILE A N 1
ATOM 772 C CA . ILE A 1 96 ? -0.761 15.861 -1.900 1.00 79.88 96 ILE A CA 1
ATOM 773 C C . ILE A 1 96 ? 0.558 16.534 -2.314 1.00 79.88 96 ILE A C 1
ATOM 775 O O . ILE A 1 96 ? 0.602 17.236 -3.322 1.00 79.88 96 ILE A O 1
ATOM 779 N N . ASN A 1 97 ? 1.632 16.339 -1.541 1.00 75.44 97 ASN A N 1
ATOM 780 C CA . ASN A 1 97 ? 2.898 17.060 -1.728 1.00 75.44 97 ASN A CA 1
ATOM 781 C C . ASN A 1 97 ? 3.743 16.538 -2.893 1.00 75.44 97 ASN A C 1
ATOM 783 O O . ASN A 1 97 ? 4.433 17.317 -3.544 1.00 75.44 97 ASN A O 1
ATOM 787 N N . VAL A 1 98 ? 3.691 15.236 -3.180 1.00 68.06 98 VAL A N 1
ATOM 788 C CA . VAL A 1 98 ? 4.474 14.624 -4.268 1.00 68.06 98 VAL A CA 1
ATOM 789 C C . VAL A 1 98 ? 3.854 14.935 -5.643 1.00 68.06 98 VAL A C 1
ATOM 791 O O . VAL A 1 98 ? 4.341 14.475 -6.670 1.00 68.06 98 VAL A O 1
ATOM 794 N N . GLY A 1 99 ? 2.789 15.749 -5.694 1.00 57.00 99 GLY A N 1
ATOM 795 C CA . GLY A 1 99 ? 2.157 16.172 -6.944 1.00 57.00 99 GLY A CA 1
ATOM 796 C C . GLY A 1 99 ? 1.631 14.991 -7.751 1.00 57.00 99 GLY A C 1
ATOM 797 O O . GLY A 1 99 ? 1.511 15.086 -8.973 1.00 57.00 99 GLY A O 1
ATOM 798 N N . TYR A 1 100 ? 1.362 13.862 -7.081 1.00 54.00 100 TYR A N 1
ATOM 799 C CA . TYR A 1 100 ? 0.881 12.673 -7.752 1.00 54.00 100 TYR A CA 1
ATOM 800 C C . TYR A 1 100 ? -0.375 13.057 -8.527 1.00 54.00 100 TYR A C 1
ATOM 802 O O . TYR A 1 100 ? -1.311 13.639 -7.978 1.00 54.00 100 TYR A O 1
ATOM 810 N N . LEU A 1 101 ? -0.389 12.663 -9.799 1.00 47.00 101 LEU A N 1
ATOM 811 C CA . LEU A 1 101 ? -1.529 12.548 -10.710 1.00 47.00 101 LEU A CA 1
ATOM 812 C C . LEU A 1 101 ? -2.635 11.627 -10.148 1.00 47.00 101 LEU A C 1
ATOM 814 O O . LEU A 1 101 ? -3.278 10.874 -10.877 1.00 47.00 101 LEU A O 1
ATOM 818 N N . ARG A 1 102 ? -2.868 11.618 -8.834 1.00 54.47 102 ARG A N 1
ATOM 819 C CA . ARG A 1 102 ? -4.033 10.983 -8.248 1.00 54.47 102 ARG A CA 1
ATOM 820 C C . ARG A 1 102 ? -5.222 11.830 -8.646 1.00 54.47 102 ARG A C 1
ATOM 822 O O . ARG A 1 102 ? -5.353 12.987 -8.253 1.00 54.47 102 ARG A O 1
ATOM 829 N N . SER A 1 103 ? -6.086 11.240 -9.466 1.00 66.00 103 SER A N 1
ATOM 830 C CA . SER A 1 103 ? -7.381 11.840 -9.748 1.00 66.00 103 SER A CA 1
ATOM 831 C C . SER A 1 103 ? -8.066 12.192 -8.424 1.00 66.00 103 SER A C 1
ATOM 833 O O . SER A 1 103 ? -7.924 11.472 -7.432 1.00 66.00 103 SER A O 1
ATOM 835 N N . PHE A 1 104 ? -8.831 13.282 -8.419 1.00 77.19 104 PHE A N 1
ATOM 836 C CA . PHE A 1 104 ? -9.656 13.704 -7.285 1.00 77.19 104 PHE A CA 1
ATOM 837 C C . PHE A 1 104 ? -10.455 12.540 -6.660 1.00 77.19 104 PHE A C 1
ATOM 839 O O . PHE A 1 104 ? -10.682 12.513 -5.454 1.00 77.19 104 PHE A O 1
ATOM 846 N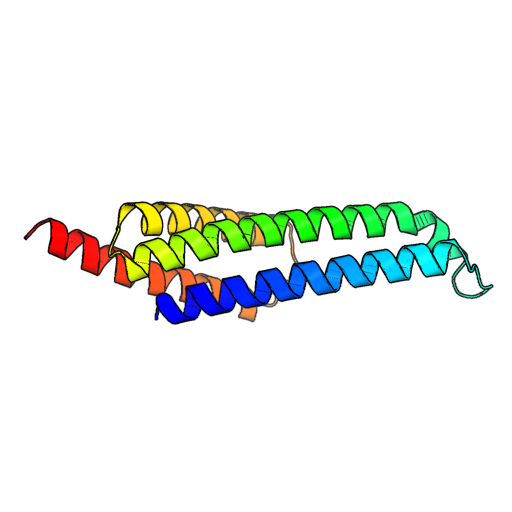 N . ILE A 1 105 ? -10.811 11.531 -7.463 1.00 81.06 105 ILE A N 1
ATOM 847 C CA . ILE A 1 105 ? -11.499 10.313 -7.028 1.00 81.06 105 ILE A CA 1
ATOM 848 C C . ILE A 1 105 ? -10.679 9.534 -5.989 1.00 81.06 105 ILE A C 1
ATOM 850 O O . ILE A 1 105 ? -11.235 9.130 -4.973 1.00 81.06 105 ILE A O 1
ATOM 854 N N . PHE A 1 106 ? -9.373 9.343 -6.198 1.00 80.31 106 PHE A N 1
ATOM 855 C CA . PHE A 1 106 ? -8.532 8.600 -5.250 1.00 80.31 106 PHE A CA 1
ATOM 856 C C . PHE A 1 106 ? -8.412 9.325 -3.911 1.00 80.31 106 PHE A C 1
ATOM 858 O O . PHE A 1 106 ? -8.572 8.698 -2.871 1.00 80.31 106 PHE A O 1
ATOM 865 N N . PHE A 1 107 ? -8.249 10.650 -3.937 1.00 84.25 107 PHE A N 1
ATOM 866 C CA . PHE A 1 107 ? -8.250 11.465 -2.722 1.00 84.25 107 PHE A CA 1
ATOM 867 C C . PHE A 1 107 ? -9.553 11.306 -1.919 1.00 84.25 107 PHE A C 1
ATOM 869 O O . PHE A 1 107 ? -9.526 11.118 -0.704 1.00 84.25 107 PHE A O 1
ATOM 876 N N . VAL A 1 108 ? -10.705 11.350 -2.598 1.00 87.38 108 VAL A N 1
ATOM 877 C CA . VAL A 1 108 ? -12.014 11.172 -1.950 1.00 87.38 108 VAL A CA 1
ATOM 878 C C . VAL A 1 108 ? -12.163 9.766 -1.361 1.00 87.38 108 VAL A C 1
ATOM 880 O O . VAL A 1 108 ? -12.719 9.625 -0.271 1.00 87.38 108 VAL A O 1
ATOM 883 N N . ILE A 1 109 ? -11.655 8.734 -2.041 1.00 89.75 109 ILE A N 1
ATOM 884 C CA . ILE A 1 109 ? -11.663 7.352 -1.537 1.00 89.75 109 ILE A CA 1
ATOM 885 C C . ILE A 1 109 ? -10.813 7.228 -0.268 1.00 89.75 109 ILE A C 1
ATOM 887 O O . ILE A 1 109 ? -11.287 6.655 0.713 1.00 89.75 109 ILE A O 1
ATOM 891 N N . ASP A 1 110 ? -9.608 7.795 -0.246 1.00 89.12 110 ASP A N 1
ATOM 892 C CA . ASP A 1 110 ? -8.738 7.725 0.933 1.00 89.12 110 ASP A CA 1
ATOM 893 C C . ASP A 1 110 ? -9.345 8.464 2.124 1.00 89.12 110 ASP A C 1
ATOM 895 O O . ASP A 1 110 ? -9.357 7.954 3.247 1.00 89.12 110 ASP A O 1
ATOM 899 N N . LEU A 1 111 ? -9.928 9.643 1.877 1.00 92.50 111 LEU A N 1
ATOM 900 C CA . LEU A 1 111 ? -10.644 10.390 2.905 1.00 92.50 111 LEU A CA 1
ATOM 901 C C . LEU A 1 111 ? -11.837 9.586 3.441 1.00 92.50 111 LEU A C 1
ATOM 903 O O . LEU A 1 111 ? -12.055 9.533 4.651 1.00 92.50 111 LEU A O 1
ATOM 907 N N . TYR A 1 112 ? -12.587 8.919 2.561 1.00 94.69 112 TYR A N 1
ATOM 908 C CA . TYR A 1 112 ? -13.668 8.023 2.963 1.00 94.69 112 TYR A CA 1
ATOM 909 C C . TYR A 1 112 ? -13.151 6.863 3.827 1.00 94.69 112 TYR A C 1
ATOM 911 O O . TYR A 1 112 ? -13.746 6.564 4.865 1.00 94.69 112 TYR A O 1
ATOM 919 N N . PHE A 1 113 ? -12.026 6.240 3.464 1.00 95.44 113 PHE A N 1
ATOM 920 C CA . PHE A 1 113 ? -11.435 5.159 4.255 1.00 95.44 113 PHE A CA 1
ATOM 921 C C . PHE A 1 113 ? -11.010 5.638 5.643 1.00 95.44 113 PHE A C 1
ATOM 923 O O . PHE A 1 113 ? -11.362 4.998 6.639 1.00 95.44 113 PHE A O 1
ATOM 930 N N . LEU A 1 114 ? -10.340 6.791 5.720 1.00 96.25 114 LEU A N 1
ATOM 931 C CA . LEU A 1 114 ? -9.969 7.439 6.978 1.00 96.25 114 LEU A CA 1
ATOM 932 C C . LEU A 1 114 ? -11.189 7.689 7.867 1.00 96.25 114 LEU A C 1
ATOM 934 O O . LEU A 1 114 ? -11.169 7.329 9.042 1.00 96.25 114 LEU A O 1
ATOM 938 N N . LEU A 1 115 ? -12.272 8.241 7.315 1.00 96.94 115 LEU A N 1
ATOM 939 C CA . LEU A 1 115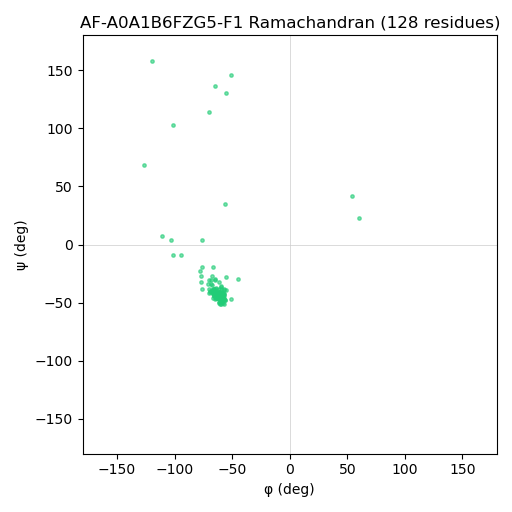 ? -13.497 8.524 8.068 1.00 96.94 115 LEU A CA 1
ATOM 940 C C . LEU A 1 115 ? -14.163 7.251 8.600 1.00 96.94 115 LEU A C 1
ATOM 942 O O . LEU A 1 115 ? -14.586 7.216 9.756 1.00 96.94 115 LEU A O 1
ATOM 946 N N . VAL A 1 116 ? -14.231 6.189 7.791 1.00 97.44 116 VAL A N 1
ATOM 947 C CA . VAL A 1 116 ? -14.825 4.911 8.211 1.00 97.44 116 VAL A CA 1
ATOM 948 C C . VAL A 1 116 ? -14.017 4.264 9.335 1.00 97.44 116 VAL A C 1
ATOM 950 O O . VAL A 1 116 ? -14.604 3.766 10.298 1.00 97.44 116 VAL A O 1
ATOM 953 N N . VAL A 1 117 ? -12.685 4.257 9.237 1.00 97.06 117 VAL A N 1
ATOM 954 C CA . VAL A 1 117 ? -11.831 3.698 10.296 1.00 97.06 117 VAL A CA 1
ATOM 955 C C . VAL A 1 117 ? -11.860 4.582 11.543 1.00 97.06 117 VAL A C 1
ATOM 957 O O . VAL A 1 117 ? -11.937 4.060 12.653 1.00 97.06 117 VAL A O 1
ATOM 960 N N . TYR A 1 118 ? -11.884 5.907 11.382 1.00 97.38 118 TYR A N 1
ATOM 961 C CA . TYR A 1 118 ? -11.990 6.853 12.491 1.00 97.38 118 TYR A CA 1
ATOM 962 C C . TYR A 1 118 ? -13.304 6.697 13.264 1.00 97.38 118 TYR A C 1
ATOM 964 O O . TYR A 1 118 ? -13.285 6.661 14.494 1.00 97.38 118 TYR A O 1
ATOM 972 N N . SER A 1 119 ? -14.433 6.548 12.563 1.00 96.81 119 SER A N 1
ATOM 973 C CA . SER A 1 119 ? -15.734 6.283 13.192 1.00 96.81 119 SER A CA 1
ATOM 974 C C . SER A 1 119 ? -15.677 5.023 14.054 1.00 96.81 119 SER A C 1
ATOM 976 O O . SER A 1 119 ? -16.065 5.051 15.219 1.00 96.81 119 SER A O 1
ATOM 978 N N . TYR A 1 120 ? -15.102 3.942 13.518 1.00 96.25 120 TYR A N 1
ATOM 979 C CA . TYR A 1 120 ? -14.964 2.682 14.246 1.00 96.25 120 TYR A CA 1
ATOM 980 C C . TYR A 1 120 ? -14.017 2.791 15.456 1.00 96.25 120 TYR A C 1
ATOM 982 O O . TYR A 1 120 ? -14.308 2.275 16.533 1.00 96.25 120 TYR A O 1
ATOM 990 N N . TYR A 1 121 ? -12.907 3.521 15.320 1.00 96.62 121 TYR A N 1
ATOM 991 C CA . TYR A 1 121 ? -12.007 3.832 16.436 1.00 96.62 121 TYR A CA 1
ATOM 992 C C . TYR A 1 121 ? -12.719 4.605 17.560 1.00 96.62 121 TYR A C 1
ATOM 994 O O . TYR A 1 121 ? -12.533 4.308 18.744 1.00 96.62 121 TYR A O 1
ATOM 1002 N N . LYS A 1 122 ? -13.562 5.585 17.212 1.00 95.75 122 LYS A N 1
ATOM 1003 C CA . LYS A 1 122 ? -14.337 6.362 18.190 1.00 95.75 122 LYS A CA 1
ATOM 1004 C C . LYS A 1 122 ? -15.349 5.494 18.934 1.00 95.75 122 LYS A C 1
ATOM 1006 O O . LYS A 1 122 ? -15.463 5.630 20.145 1.00 95.75 122 LYS A O 1
ATOM 1011 N N . GLU A 1 123 ? -16.031 4.589 18.239 1.00 94.44 123 GLU A N 1
ATOM 1012 C CA . GLU A 1 123 ? -16.959 3.634 18.859 1.00 94.44 123 GLU A CA 1
ATOM 1013 C C . GLU A 1 123 ? -16.254 2.745 19.894 1.00 94.44 123 GLU A C 1
ATOM 1015 O O . GLU A 1 123 ? -16.706 2.664 21.037 1.00 94.44 123 GLU A O 1
ATOM 1020 N N . LEU A 1 124 ? -15.109 2.154 19.533 1.00 93.81 124 LEU A N 1
ATOM 1021 C CA . LEU A 1 124 ? -14.315 1.314 20.438 1.00 93.81 124 LEU A CA 1
ATOM 1022 C C . LEU A 1 124 ? -13.832 2.074 21.675 1.00 93.81 124 LEU A C 1
ATOM 1024 O O . LEU A 1 124 ? -14.035 1.630 22.800 1.00 93.81 124 LEU A O 1
ATOM 1028 N N . THR A 1 125 ? -13.240 3.251 21.480 1.00 92.12 125 THR A N 1
ATOM 1029 C CA . THR A 1 125 ? -12.711 4.053 22.598 1.00 92.12 125 THR A CA 1
ATOM 1030 C C . THR A 1 125 ? -13.799 4.596 23.523 1.00 92.12 125 THR A C 1
ATOM 1032 O O . THR A 1 125 ? -13.536 4.838 24.701 1.00 92.12 125 THR A O 1
ATOM 1035 N N . CYS A 1 126 ? -15.021 4.802 23.025 1.00 90.00 126 CYS A N 1
ATOM 1036 C CA . CYS A 1 126 ? -16.166 5.125 23.871 1.00 90.00 126 CYS A CA 1
ATOM 1037 C C . CYS A 1 126 ? -16.601 3.923 24.720 1.00 90.00 126 CYS A C 1
ATOM 1039 O O . CYS A 1 126 ? -16.872 4.112 25.902 1.00 90.00 126 CYS A O 1
ATOM 1041 N N . ALA A 1 127 ? -16.618 2.714 24.150 1.00 85.12 127 ALA A N 1
ATOM 1042 C CA . ALA A 1 127 ? -16.954 1.487 24.875 1.00 85.12 127 ALA A CA 1
ATOM 1043 C C . ALA A 1 127 ? -15.905 1.112 25.940 1.00 85.12 127 ALA A C 1
ATOM 1045 O O . ALA A 1 127 ? -16.257 0.634 27.009 1.00 85.12 127 ALA A O 1
ATOM 1046 N N . GLU A 1 128 ? -14.619 1.378 25.696 1.00 83.56 128 GLU A N 1
ATOM 1047 C CA . GLU A 1 128 ? -13.540 1.154 26.676 1.00 83.56 128 GLU A CA 1
ATOM 1048 C C . GLU A 1 128 ? -13.635 2.070 27.913 1.00 83.56 128 GLU A C 1
ATOM 1050 O O . GLU A 1 128 ? -13.005 1.803 28.936 1.00 83.56 128 GLU A O 1
ATOM 1055 N N . ARG A 1 129 ? -14.380 3.180 27.819 1.00 72.19 129 ARG A N 1
ATOM 1056 C CA . ARG A 1 129 ? -14.510 4.193 28.880 1.00 72.19 129 ARG A CA 1
ATOM 1057 C C . ARG A 1 129 ? -15.809 4.093 29.687 1.00 72.19 129 ARG A C 1
ATOM 1059 O O . ARG A 1 129 ? -15.935 4.836 30.662 1.00 72.19 129 ARG A O 1
ATOM 1066 N N . SER A 1 130 ? -16.764 3.263 29.263 1.00 62.12 130 SER A N 1
ATOM 1067 C CA . SER A 1 130 ? -18.058 3.035 29.929 1.00 62.12 130 SER A CA 1
ATOM 1068 C C . SER A 1 130 ? -18.004 1.845 30.871 1.00 62.12 130 SER A C 1
ATOM 1070 O O . SER A 1 130 ? -18.541 1.971 31.991 1.00 62.12 130 SER A O 1
#